Protein AF-A0A212F0A7-F1 (afdb_monomer_lite)

Sequence (65 aa):
MLGRIGKKHAEIAASFASSAAGFGGGAFIGLLYFTDWKVFVTKIPFYRGKFKDEPKEDCFPKSLL

Structure (mmCIF, N/CA/C/O backbone):
data_AF-A0A212F0A7-F1
#
_entry.id   AF-A0A212F0A7-F1
#
loop_
_atom_site.group_PDB
_atom_site.id
_atom_site.type_symbol
_atom_site.label_atom_id
_atom_site.label_alt_id
_atom_site.label_comp_id
_atom_site.label_asym_id
_atom_site.label_entity_id
_atom_site.label_seq_id
_atom_site.pdbx_PDB_ins_code
_atom_site.Cartn_x
_atom_site.Cartn_y
_atom_site.Cartn_z
_atom_site.occupancy
_atom_site.B_iso_or_equiv
_ato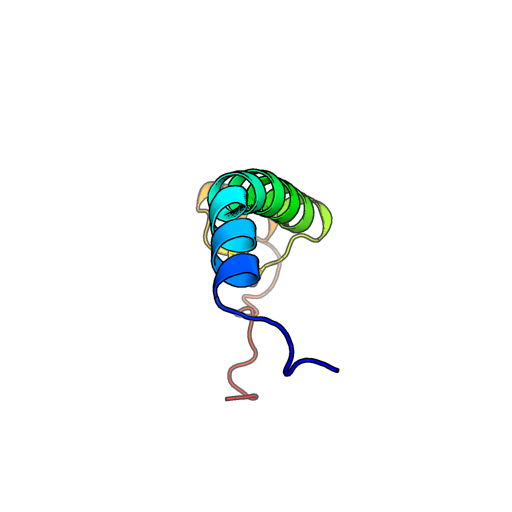m_site.auth_seq_id
_atom_site.auth_comp_id
_atom_site.auth_asym_id
_atom_site.auth_atom_id
_atom_site.pdbx_PDB_model_num
ATOM 1 N N . MET A 1 1 ? 4.008 -7.223 -28.351 1.00 53.44 1 MET A N 1
ATOM 2 C CA . MET A 1 1 ? 4.953 -6.163 -27.921 1.00 53.44 1 MET A CA 1
ATOM 3 C C . MET A 1 1 ? 5.455 -6.307 -26.470 1.00 53.44 1 MET A C 1
ATOM 5 O O . MET A 1 1 ? 6.308 -5.526 -26.086 1.00 53.44 1 MET A O 1
ATOM 9 N N . LEU A 1 2 ? 5.022 -7.300 -25.669 1.00 62.47 2 LEU A N 1
ATOM 10 C CA . LEU A 1 2 ? 5.557 -7.533 -24.306 1.00 62.47 2 LEU A CA 1
ATOM 11 C C . LEU A 1 2 ? 6.816 -8.426 -24.246 1.00 62.47 2 LEU A C 1
ATOM 13 O O . LEU A 1 2 ? 7.524 -8.426 -23.247 1.00 62.47 2 LEU A O 1
ATOM 17 N N . GLY A 1 3 ? 7.147 -9.153 -25.319 1.00 60.50 3 GLY A N 1
ATOM 18 C CA . GLY A 1 3 ? 8.257 -10.120 -25.337 1.00 60.50 3 GLY A CA 1
ATOM 19 C C . GLY A 1 3 ? 9.678 -9.533 -25.359 1.00 60.50 3 GLY A C 1
ATOM 20 O O . GLY A 1 3 ? 10.633 -10.293 -25.456 1.00 60.50 3 GLY A O 1
ATOM 21 N N . ARG A 1 4 ? 9.844 -8.201 -25.302 1.00 65.19 4 ARG A N 1
ATOM 22 C CA . ARG A 1 4 ? 11.161 -7.518 -25.310 1.00 65.19 4 ARG A CA 1
ATOM 23 C C . ARG A 1 4 ? 11.599 -7.005 -23.932 1.00 65.19 4 ARG A C 1
ATOM 25 O O . ARG A 1 4 ? 12.635 -6.348 -23.836 1.00 65.19 4 ARG A O 1
ATOM 32 N N . ILE A 1 5 ? 10.846 -7.300 -22.869 1.00 70.56 5 ILE A N 1
ATOM 33 C CA . ILE A 1 5 ? 11.229 -6.973 -21.488 1.00 70.56 5 ILE A CA 1
ATOM 34 C C . ILE A 1 5 ? 12.338 -7.946 -21.065 1.00 70.56 5 ILE A C 1
ATOM 36 O O . ILE A 1 5 ? 12.102 -9.006 -20.496 1.00 70.56 5 ILE A O 1
ATOM 40 N N . GLY A 1 6 ? 13.574 -7.615 -21.436 1.00 80.88 6 GLY A N 1
ATOM 41 C CA . GLY A 1 6 ? 14.761 -8.356 -21.015 1.00 80.88 6 GLY A CA 1
ATOM 42 C C . GLY A 1 6 ? 15.116 -8.088 -19.550 1.00 80.88 6 GLY A C 1
ATOM 43 O O . GLY A 1 6 ? 14.674 -7.096 -18.970 1.00 80.88 6 GLY A O 1
ATOM 44 N N . LYS A 1 7 ? 15.992 -8.929 -18.981 1.00 80.06 7 LYS A N 1
ATOM 45 C CA . LYS A 1 7 ? 16.450 -8.885 -17.574 1.00 80.06 7 LYS A CA 1
ATOM 46 C C . LYS A 1 7 ? 16.806 -7.473 -17.074 1.00 80.06 7 LYS A C 1
ATOM 48 O O . LYS A 1 7 ? 16.418 -7.099 -15.977 1.00 80.06 7 LYS A O 1
ATOM 53 N N . LYS A 1 8 ? 17.439 -6.652 -17.920 1.00 82.50 8 LYS A N 1
ATOM 54 C CA . LYS A 1 8 ? 17.805 -5.259 -17.610 1.00 82.50 8 LYS A CA 1
ATOM 55 C C . LYS A 1 8 ? 16.605 -4.364 -17.259 1.00 82.50 8 LYS A C 1
ATOM 57 O O . LYS A 1 8 ? 16.712 -3.525 -16.377 1.00 82.50 8 LYS A O 1
ATOM 62 N N . HIS A 1 9 ? 15.464 -4.525 -17.929 1.00 85.75 9 HIS A N 1
ATOM 63 C CA . HIS A 1 9 ? 14.272 -3.714 -17.648 1.00 85.75 9 HIS A CA 1
ATOM 64 C C . HIS A 1 9 ? 13.617 -4.127 -16.328 1.00 85.75 9 HIS A C 1
ATOM 66 O O . HIS A 1 9 ? 13.119 -3.270 -15.607 1.00 85.75 9 HIS A O 1
ATOM 72 N N . ALA A 1 10 ? 13.661 -5.422 -15.997 1.00 87.31 10 ALA A N 1
ATOM 73 C CA . ALA A 1 10 ? 13.200 -5.918 -14.705 1.00 87.31 10 ALA A CA 1
ATOM 74 C C . ALA A 1 10 ? 14.088 -5.408 -13.561 1.00 87.31 10 ALA A C 1
ATOM 76 O O . ALA A 1 10 ? 13.567 -4.993 -12.534 1.00 87.31 10 ALA A O 1
ATOM 77 N N . GLU A 1 11 ? 15.407 -5.368 -13.758 1.00 88.62 11 GLU A N 1
ATOM 78 C CA . GLU A 1 11 ? 16.352 -4.845 -12.764 1.00 88.62 11 GLU A CA 1
ATOM 79 C C . GLU A 1 11 ? 16.168 -3.339 -12.521 1.00 88.62 11 GLU A C 1
ATOM 81 O O . GLU A 1 11 ? 16.161 -2.886 -11.378 1.00 88.62 11 GLU A O 1
ATOM 86 N N . ILE A 1 12 ? 15.909 -2.568 -13.583 1.00 91.75 12 ILE A N 1
ATOM 87 C CA . ILE A 1 12 ? 15.546 -1.151 -13.462 1.00 91.75 12 ILE A CA 1
ATOM 88 C C . ILE A 1 12 ? 14.188 -0.997 -12.769 1.00 91.75 12 ILE A C 1
ATOM 90 O O . ILE A 1 12 ? 14.063 -0.186 -11.866 1.00 91.75 12 ILE A O 1
ATOM 94 N N . ALA A 1 13 ? 13.164 -1.773 -13.129 1.00 91.31 13 ALA A N 1
ATOM 95 C CA . ALA A 1 13 ? 11.870 -1.694 -12.444 1.00 91.31 13 ALA A CA 1
ATOM 96 C C . ALA A 1 13 ? 11.987 -2.050 -10.951 1.00 91.31 13 ALA A C 1
ATOM 98 O O . ALA A 1 13 ? 11.362 -1.407 -10.107 1.00 91.31 13 ALA A O 1
ATOM 99 N N . ALA A 1 14 ? 12.826 -3.033 -10.620 1.00 91.38 14 ALA A N 1
ATOM 100 C CA . ALA A 1 14 ? 13.080 -3.442 -9.247 1.00 91.38 14 ALA A CA 1
ATOM 101 C C . ALA A 1 14 ? 13.754 -2.334 -8.426 1.00 91.38 14 ALA A C 1
ATOM 103 O O . ALA A 1 14 ? 13.436 -2.184 -7.247 1.00 91.38 14 ALA A O 1
ATOM 104 N N . SER A 1 15 ? 14.621 -1.512 -9.028 1.00 94.44 15 SER A N 1
ATOM 105 C CA . SER A 1 15 ? 15.263 -0.406 -8.304 1.00 94.44 15 SER A CA 1
ATOM 106 C C . SER A 1 15 ? 14.271 0.678 -7.862 1.00 94.44 15 SER A C 1
ATOM 108 O O . SER A 1 15 ? 14.493 1.329 -6.843 1.00 94.44 15 SER A O 1
ATOM 110 N N . PHE A 1 16 ? 13.139 0.823 -8.558 1.00 94.44 16 PHE A N 1
ATOM 111 C CA . PHE A 1 16 ? 12.059 1.738 -8.176 1.00 94.44 16 PHE A CA 1
ATOM 112 C C . PHE A 1 16 ? 11.021 1.114 -7.238 1.00 94.44 16 PHE A C 1
ATOM 114 O O . PHE A 1 16 ? 10.095 1.811 -6.822 1.00 94.44 16 PHE A O 1
ATOM 121 N N . ALA A 1 17 ? 11.148 -0.167 -6.878 1.00 94.88 17 ALA A N 1
ATOM 122 C CA . ALA A 1 17 ? 10.138 -0.869 -6.088 1.00 94.88 17 ALA A CA 1
ATOM 123 C C . ALA A 1 17 ? 9.891 -0.214 -4.719 1.00 94.88 17 ALA A C 1
ATOM 125 O O . ALA A 1 17 ? 8.742 -0.093 -4.301 1.00 94.88 17 ALA A O 1
ATOM 126 N N . SER A 1 18 ? 10.940 0.262 -4.043 1.00 93.88 18 SER A N 1
ATOM 127 C CA . SER A 1 18 ? 10.823 0.953 -2.750 1.00 93.88 18 SER A CA 1
ATOM 128 C C . SER A 1 18 ? 10.045 2.267 -2.869 1.00 93.88 18 SER A C 1
ATOM 130 O O . SER A 1 18 ? 9.117 2.515 -2.100 1.00 93.88 18 SER A O 1
ATOM 132 N N . SER A 1 19 ? 10.364 3.079 -3.876 1.00 95.81 19 SER A N 1
ATOM 133 C CA . SER A 1 19 ? 9.653 4.325 -4.166 1.00 95.81 19 SER A CA 1
ATOM 134 C C . SER A 1 19 ? 8.201 4.061 -4.561 1.00 95.81 19 SER A C 1
ATOM 136 O O . SER A 1 19 ? 7.294 4.717 -4.052 1.00 95.81 19 SER A O 1
ATOM 138 N N . ALA A 1 20 ? 7.961 3.068 -5.421 1.00 96.69 20 ALA A N 1
ATOM 139 C CA . ALA A 1 20 ? 6.620 2.661 -5.822 1.00 96.69 20 ALA A CA 1
ATOM 140 C C . ALA A 1 20 ? 5.794 2.169 -4.625 1.00 96.69 20 ALA A C 1
ATOM 142 O O . ALA A 1 20 ? 4.617 2.505 -4.527 1.00 96.69 20 ALA A O 1
ATOM 143 N N . ALA A 1 21 ? 6.402 1.441 -3.686 1.00 96.69 21 ALA A N 1
ATOM 144 C CA . ALA A 1 21 ? 5.741 1.034 -2.451 1.00 96.69 21 ALA A CA 1
ATOM 145 C C . ALA A 1 21 ? 5.384 2.241 -1.569 1.00 96.69 21 ALA A C 1
ATOM 147 O O . ALA A 1 21 ? 4.274 2.300 -1.047 1.00 96.69 21 ALA A O 1
ATOM 148 N N . GLY A 1 22 ? 6.278 3.227 -1.445 1.00 97.56 22 GLY A N 1
ATOM 149 C CA . GLY A 1 22 ? 6.017 4.456 -0.691 1.00 97.56 22 GLY A CA 1
ATOM 150 C C . GLY A 1 22 ? 4.867 5.278 -1.279 1.00 97.56 22 GLY A C 1
ATOM 151 O O . GLY A 1 22 ? 3.863 5.519 -0.608 1.00 97.56 22 GLY A O 1
ATOM 152 N N . PHE A 1 23 ? 4.977 5.669 -2.552 1.00 97.19 23 PHE A N 1
ATOM 153 C CA . PHE A 1 23 ? 3.945 6.468 -3.222 1.00 97.19 23 PHE A CA 1
ATOM 154 C C . PHE A 1 23 ? 2.644 5.690 -3.426 1.00 97.19 23 PHE A C 1
ATOM 156 O O . PHE A 1 23 ? 1.566 6.236 -3.203 1.00 97.19 23 PHE A O 1
ATOM 163 N N . GLY A 1 24 ? 2.733 4.412 -3.796 1.00 97.62 24 GLY A N 1
ATOM 164 C CA . GLY A 1 24 ? 1.580 3.528 -3.939 1.00 97.62 24 GLY A CA 1
ATOM 165 C C . GLY A 1 24 ? 0.864 3.308 -2.612 1.00 97.62 24 GLY A C 1
ATOM 166 O O . GLY A 1 24 ? -0.358 3.404 -2.563 1.00 97.62 24 GLY A O 1
ATOM 167 N N . GLY A 1 25 ? 1.605 3.104 -1.521 1.00 97.12 25 GLY A N 1
ATOM 168 C CA . GLY A 1 25 ? 1.045 2.990 -0.176 1.00 97.12 25 GLY A CA 1
ATOM 169 C C . GLY A 1 25 ? 0.347 4.273 0.273 1.00 97.12 25 GLY A C 1
ATOM 170 O O . GLY A 1 25 ? -0.795 4.222 0.727 1.00 97.12 25 GL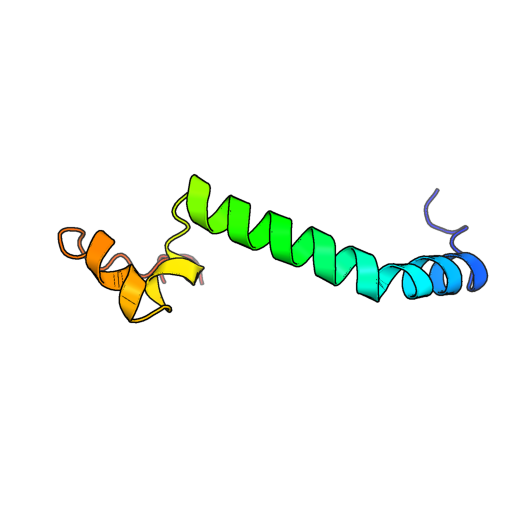Y A O 1
ATOM 171 N N . GLY A 1 26 ? 0.984 5.432 0.085 1.00 97.50 26 GLY A N 1
ATOM 172 C CA . GLY A 1 26 ? 0.380 6.730 0.400 1.00 97.50 26 GLY A CA 1
ATOM 173 C C . GLY A 1 26 ? -0.891 7.004 -0.409 1.00 97.50 26 GLY A C 1
ATOM 174 O O . GLY A 1 26 ? -1.927 7.347 0.163 1.00 97.50 26 GLY A O 1
ATOM 175 N N . ALA A 1 27 ? -0.847 6.783 -1.725 1.00 96.94 27 ALA A N 1
ATOM 176 C CA . ALA A 1 27 ? -2.011 6.919 -2.598 1.00 96.94 27 ALA A CA 1
ATOM 177 C C . ALA A 1 27 ? -3.136 5.946 -2.211 1.00 96.94 27 ALA A C 1
ATOM 179 O O . ALA A 1 27 ? -4.304 6.329 -2.205 1.00 96.94 27 ALA A O 1
ATOM 180 N N . PHE A 1 28 ? -2.794 4.712 -1.834 1.00 94.81 28 PHE A N 1
ATOM 181 C CA . PHE A 1 28 ? -3.760 3.712 -1.390 1.00 94.81 28 PHE A CA 1
ATOM 182 C C . PHE A 1 28 ? -4.457 4.127 -0.089 1.00 94.81 28 PHE A C 1
ATOM 184 O O . PHE A 1 28 ? -5.679 4.039 -0.003 1.0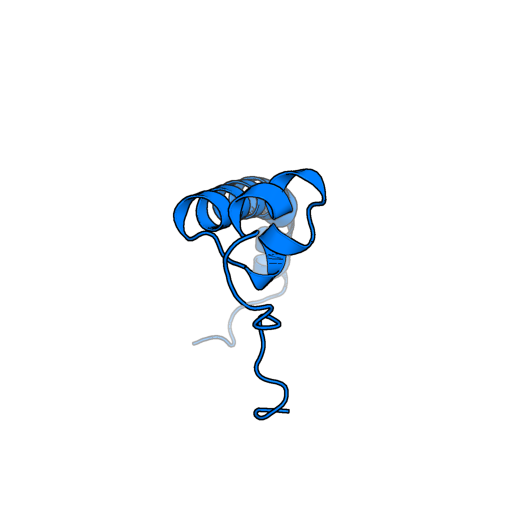0 94.81 28 PHE A O 1
ATOM 191 N N . ILE A 1 29 ? -3.721 4.656 0.893 1.00 93.50 29 ILE A N 1
ATOM 192 C CA . ILE A 1 29 ? -4.320 5.200 2.122 1.00 93.50 29 ILE A CA 1
ATOM 193 C C . ILE A 1 29 ? -5.253 6.374 1.793 1.00 93.50 29 ILE A C 1
ATOM 195 O O . ILE A 1 29 ? -6.366 6.434 2.315 1.00 93.50 29 ILE A O 1
ATOM 199 N N . GLY A 1 30 ? -4.838 7.276 0.898 1.00 94.69 30 GLY A N 1
ATOM 200 C CA . GLY A 1 30 ? -5.689 8.370 0.424 1.00 94.69 30 GLY A CA 1
ATOM 201 C C . GLY A 1 30 ? -6.981 7.867 -0.226 1.00 94.69 30 GLY A C 1
ATOM 202 O O . GLY A 1 30 ? -8.064 8.344 0.103 1.00 94.69 30 GLY A O 1
ATOM 203 N N . LEU A 1 31 ? -6.891 6.850 -1.086 1.00 94.56 31 LEU A N 1
ATOM 204 C CA . LEU A 1 31 ? -8.056 6.214 -1.703 1.00 94.56 31 LEU A CA 1
ATOM 205 C C . LEU A 1 31 ? -8.991 5.616 -0.647 1.00 94.56 31 LEU A C 1
ATOM 207 O O . LEU A 1 31 ? -10.197 5.851 -0.713 1.00 94.56 31 LEU A O 1
ATOM 211 N N . LEU A 1 32 ? -8.454 4.890 0.339 1.00 90.94 32 LEU A N 1
ATOM 212 C CA . LEU A 1 32 ? -9.240 4.330 1.442 1.00 90.94 32 LEU A CA 1
ATOM 213 C C . LEU A 1 32 ? -9.984 5.416 2.229 1.00 90.94 32 LEU A C 1
ATOM 215 O O . LEU A 1 32 ? -11.131 5.197 2.613 1.00 90.94 32 LEU A O 1
ATOM 219 N N . TYR A 1 33 ? -9.350 6.572 2.439 1.00 88.00 33 TYR A N 1
ATOM 220 C CA . TYR A 1 33 ? -9.956 7.716 3.119 1.00 88.00 33 TYR A CA 1
ATOM 221 C C . TYR A 1 33 ? -11.076 8.366 2.297 1.00 88.00 33 TYR A C 1
ATOM 223 O O . TYR A 1 33 ? -12.136 8.659 2.841 1.00 88.00 33 TYR A O 1
ATOM 231 N N . PHE A 1 34 ? -10.869 8.570 0.992 1.00 90.81 34 PHE A N 1
ATOM 232 C CA . PHE A 1 34 ? -11.854 9.236 0.131 1.00 90.81 34 PHE A CA 1
ATOM 233 C C . PHE A 1 34 ? -13.048 8.359 -0.244 1.00 90.81 34 PHE A C 1
ATOM 235 O O . PHE A 1 34 ? -14.156 8.863 -0.389 1.00 90.81 34 PHE A O 1
ATOM 242 N N . THR A 1 35 ? -12.821 7.063 -0.451 1.00 88.75 35 THR A N 1
ATOM 243 C CA . THR A 1 35 ? -13.858 6.132 -0.928 1.00 88.75 35 THR A CA 1
ATOM 244 C C . THR A 1 35 ? -14.540 5.360 0.197 1.00 88.75 35 THR A C 1
ATOM 246 O O . THR A 1 35 ? -15.484 4.623 -0.073 1.00 88.75 35 THR A O 1
ATOM 249 N N . ASP A 1 36 ? -14.061 5.501 1.442 1.00 86.75 36 ASP A N 1
ATOM 250 C CA . ASP A 1 36 ? -14.545 4.754 2.608 1.00 86.75 36 ASP A CA 1
ATOM 251 C C . ASP A 1 36 ? -14.652 3.247 2.332 1.00 86.75 36 ASP A C 1
ATOM 253 O O . ASP A 1 36 ? -15.666 2.593 2.590 1.00 86.75 36 ASP A O 1
ATOM 257 N N . TRP A 1 37 ? -13.582 2.674 1.771 1.00 87.69 37 TRP A N 1
ATOM 258 C CA . TRP A 1 37 ? -13.605 1.288 1.318 1.00 87.69 37 TRP A CA 1
ATOM 259 C C . TRP A 1 37 ? -13.722 0.314 2.502 1.00 87.69 37 TRP A C 1
ATOM 261 O O . TRP A 1 37 ? -12.742 -0.047 3.168 1.00 87.69 37 TRP A O 1
ATOM 271 N N . LYS A 1 38 ? -14.951 -0.155 2.741 1.00 80.88 38 LYS A N 1
ATOM 272 C CA . LYS A 1 38 ? -15.333 -0.961 3.909 1.00 80.88 38 LYS A CA 1
ATOM 273 C C . LYS A 1 38 ? -14.512 -2.246 4.087 1.00 80.88 38 LYS A C 1
ATOM 275 O O . LYS A 1 38 ? -14.318 -2.652 5.232 1.00 80.88 38 LYS A O 1
ATOM 280 N N . VAL A 1 39 ? -13.959 -2.844 3.020 1.00 83.94 39 VAL A N 1
ATOM 281 C CA . VAL A 1 39 ? -13.103 -4.055 3.093 1.00 83.94 39 VAL A CA 1
ATOM 282 C C . VAL A 1 39 ? -11.928 -3.841 4.048 1.00 83.94 39 VAL A C 1
ATOM 284 O O . VAL A 1 39 ? -11.628 -4.705 4.873 1.00 83.94 39 VAL A O 1
ATOM 287 N N . PHE A 1 40 ? -11.278 -2.682 3.945 1.00 84.56 40 PHE A N 1
ATOM 288 C CA . PHE A 1 40 ? -10.069 -2.364 4.699 1.00 84.56 40 PHE A CA 1
ATOM 289 C C . PHE A 1 40 ? -10.380 -1.528 5.938 1.00 84.56 40 PHE A C 1
ATOM 291 O O . PHE A 1 40 ? -9.905 -1.836 7.032 1.00 84.56 40 PHE A O 1
ATOM 298 N N . VAL A 1 41 ? -11.215 -0.496 5.798 1.00 82.75 41 VAL A N 1
ATOM 299 C CA . VAL A 1 41 ? -11.429 0.498 6.859 1.00 82.75 41 VAL A CA 1
ATOM 300 C C . VAL A 1 41 ? -12.124 -0.112 8.087 1.00 82.75 41 VAL A C 1
ATOM 302 O O . VAL A 1 41 ? -11.804 0.238 9.223 1.00 82.75 41 VAL A O 1
ATOM 305 N N . THR A 1 42 ? -12.999 -1.106 7.900 1.00 82.31 42 THR A N 1
ATOM 306 C CA . THR A 1 42 ? -13.684 -1.793 9.014 1.00 82.31 42 THR A CA 1
ATOM 307 C C . THR A 1 42 ? -12.778 -2.731 9.818 1.00 82.31 42 THR A C 1
ATOM 309 O O . THR A 1 42 ? -13.155 -3.164 10.909 1.00 82.31 42 THR A O 1
ATOM 312 N N . LYS A 1 43 ? -11.574 -3.050 9.328 1.00 82.88 43 LYS A N 1
ATOM 313 C CA . LYS A 1 43 ? -10.591 -3.847 10.079 1.00 82.88 43 LYS A CA 1
ATOM 314 C C . LYS A 1 43 ? -9.839 -3.009 11.116 1.00 82.88 43 LYS A C 1
ATOM 316 O O . LYS A 1 43 ? -9.296 -3.572 12.062 1.00 82.88 43 LYS A O 1
ATOM 321 N N . ILE A 1 44 ? -9.850 -1.681 10.983 1.00 81.81 44 ILE A N 1
ATOM 322 C CA . ILE A 1 44 ? -9.172 -0.752 11.892 1.00 81.81 44 ILE A CA 1
ATOM 323 C C . ILE A 1 44 ? -10.091 -0.478 13.094 1.00 81.81 44 ILE A C 1
ATOM 325 O O . ILE A 1 44 ? -11.134 0.153 12.920 1.00 81.81 44 ILE A O 1
ATOM 329 N N . PRO A 1 45 ? -9.738 -0.900 14.324 1.00 80.69 45 PRO A N 1
ATOM 330 C CA . PRO A 1 45 ? -10.656 -0.878 15.468 1.00 80.69 45 PRO A CA 1
ATOM 331 C C . PRO A 1 45 ? -11.208 0.518 15.789 1.00 80.69 45 PRO A C 1
ATOM 333 O O . PRO A 1 45 ? -12.380 0.639 16.131 1.00 80.69 45 PRO A O 1
ATOM 336 N N . PHE A 1 46 ? -10.405 1.570 15.608 1.00 82.50 46 PHE A N 1
ATOM 337 C CA . PHE A 1 46 ? -10.822 2.956 15.834 1.00 82.50 46 PHE A CA 1
ATOM 338 C C . PHE A 1 46 ? -11.801 3.477 14.764 1.00 82.50 46 PHE A C 1
ATOM 340 O O . PHE A 1 46 ? -12.776 4.152 15.082 1.00 82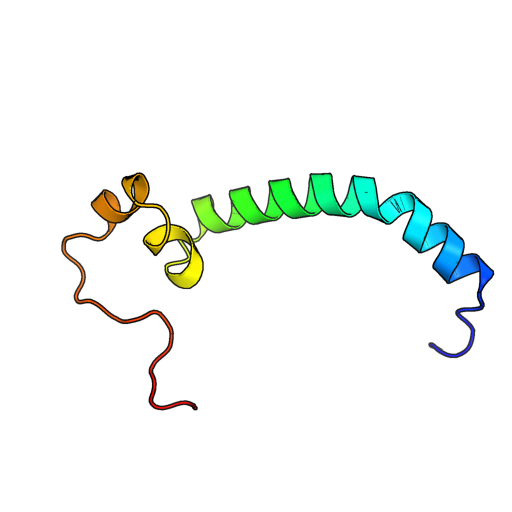.50 46 PHE A O 1
ATOM 347 N N . TYR A 1 47 ? -11.595 3.115 13.494 1.00 77.69 47 TYR A N 1
ATOM 348 C CA . TYR A 1 47 ? -12.378 3.641 12.366 1.00 77.69 47 TYR A CA 1
AT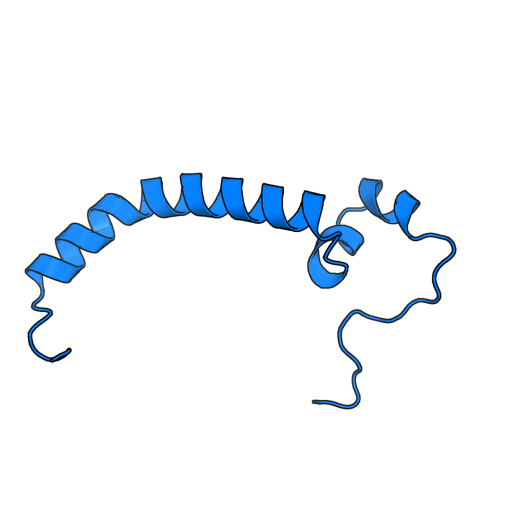OM 349 C C . TYR A 1 47 ? -13.759 2.985 12.216 1.00 77.69 47 TYR A C 1
ATOM 351 O O . TYR A 1 47 ? -14.663 3.549 11.600 1.00 77.69 47 TYR A O 1
ATOM 359 N N . ARG A 1 48 ? -13.968 1.823 12.850 1.00 70.44 48 ARG A N 1
ATOM 360 C CA . ARG A 1 48 ? -15.260 1.110 12.893 1.00 70.44 48 ARG A CA 1
ATOM 361 C C . ARG A 1 48 ? -16.393 1.929 13.497 1.00 70.44 48 ARG A C 1
ATOM 363 O O . ARG A 1 48 ? -17.553 1.629 13.241 1.00 70.44 48 ARG A O 1
ATOM 370 N N . GLY A 1 49 ? -16.070 2.955 14.286 1.00 76.12 49 GLY A N 1
ATOM 371 C CA . GLY A 1 49 ? -17.068 3.840 14.871 1.00 76.12 49 GLY A CA 1
ATOM 372 C C . GLY A 1 49 ? -17.902 4.611 13.847 1.00 76.12 49 GLY A C 1
ATOM 373 O O . GLY A 1 49 ? -19.039 4.946 14.157 1.00 76.12 49 GLY A O 1
ATOM 374 N N . LYS A 1 50 ? -17.369 4.831 12.638 1.00 73.56 50 LYS A N 1
ATOM 375 C CA . LYS A 1 50 ? -18.049 5.538 11.544 1.00 73.56 50 LYS A CA 1
ATOM 376 C C . LYS A 1 50 ? -19.198 4.735 10.912 1.00 73.56 50 LYS A C 1
ATOM 378 O O . LYS A 1 50 ? -20.110 5.331 10.363 1.00 73.56 50 LYS A O 1
ATOM 383 N N . PHE A 1 51 ? -19.170 3.405 11.016 1.00 76.56 51 PHE A N 1
ATOM 384 C CA . PHE A 1 51 ? -20.092 2.493 10.316 1.00 76.56 51 PHE A CA 1
ATOM 385 C C . PHE A 1 51 ? -21.027 1.739 11.280 1.00 76.56 51 PHE A C 1
ATOM 387 O O . PHE A 1 51 ? -21.451 0.623 10.997 1.00 76.56 51 PHE A O 1
ATOM 394 N N . LYS A 1 52 ? -21.294 2.297 12.470 1.00 70.31 52 LYS A N 1
ATOM 395 C CA . LYS A 1 52 ? -22.070 1.629 13.535 1.00 70.31 52 LYS A CA 1
ATOM 396 C C . LYS A 1 52 ? -23.541 1.400 13.179 1.00 70.31 52 LYS A C 1
ATOM 398 O O . LYS A 1 52 ? -24.114 0.426 13.658 1.00 70.31 52 LYS A O 1
ATOM 403 N N . ASP A 1 53 ? -24.110 2.280 12.362 1.00 70.44 53 ASP A N 1
ATOM 404 C CA . ASP A 1 53 ? -25.539 2.291 12.025 1.00 70.44 53 ASP A CA 1
ATOM 405 C C . ASP A 1 53 ? -25.855 1.532 10.730 1.00 70.44 53 ASP A C 1
ATOM 407 O O . ASP A 1 53 ? -27.014 1.395 10.344 1.00 70.44 53 ASP A O 1
ATOM 411 N N . GLU A 1 54 ? -24.830 1.011 10.056 1.00 65.62 54 GLU A N 1
ATOM 412 C CA . GLU A 1 54 ? -25.010 0.192 8.868 1.00 65.62 54 GLU A CA 1
ATOM 413 C C . GLU A 1 54 ? -25.127 -1.289 9.262 1.00 65.62 54 GLU A C 1
ATOM 415 O O . GLU A 1 54 ? -24.373 -1.766 10.124 1.00 65.62 54 GLU A O 1
ATOM 420 N N . PRO A 1 55 ? -26.050 -2.053 8.646 1.00 63.25 55 PRO A N 1
ATOM 421 C CA . PRO A 1 55 ? -26.079 -3.499 8.827 1.00 63.25 55 PRO A CA 1
ATOM 422 C C . PRO A 1 55 ? -24.700 -4.064 8.464 1.00 63.25 55 PRO A C 1
ATOM 424 O O . PRO A 1 55 ? -24.046 -3.553 7.557 1.00 63.25 55 PRO A O 1
ATOM 427 N N . LYS A 1 56 ? -24.233 -5.098 9.183 1.00 59.00 56 LYS A N 1
ATOM 428 C CA . LYS A 1 56 ? -22.985 -5.812 8.859 1.00 59.00 56 LYS A CA 1
ATOM 429 C C . LYS A 1 56 ? -23.119 -6.483 7.484 1.00 59.00 56 LYS A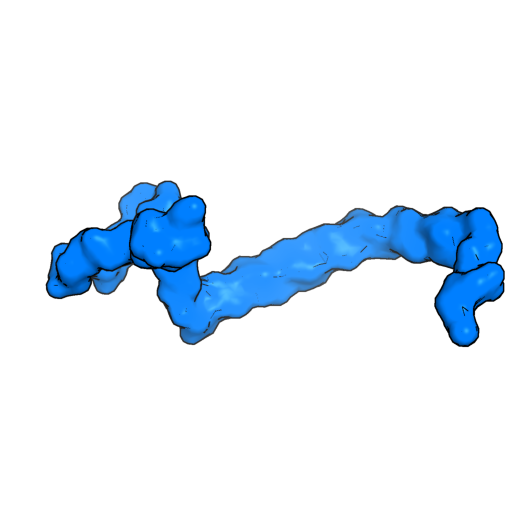 C 1
ATOM 431 O O . LYS A 1 56 ? -23.311 -7.690 7.394 1.00 59.00 56 LYS A O 1
ATOM 436 N N . GLU A 1 57 ? -23.016 -5.716 6.413 1.00 56.00 57 GLU A N 1
ATOM 437 C CA . GLU A 1 57 ? -22.627 -6.240 5.120 1.00 56.00 57 GLU A CA 1
ATOM 438 C C . GLU A 1 57 ? -21.132 -6.507 5.226 1.00 56.00 57 GLU A C 1
ATOM 440 O O . GLU A 1 57 ? -20.283 -5.621 5.104 1.00 56.00 57 GLU A O 1
ATOM 445 N N . ASP A 1 58 ? -20.813 -7.758 5.556 1.00 57.94 58 ASP A N 1
ATOM 446 C CA . ASP A 1 58 ? -19.492 -8.299 5.299 1.00 57.94 58 ASP A CA 1
ATOM 447 C C . ASP A 1 58 ? -19.135 -7.941 3.853 1.00 57.94 58 ASP A C 1
ATOM 449 O O . ASP A 1 58 ? -19.889 -8.213 2.923 1.00 57.94 58 ASP A O 1
ATOM 453 N N . CYS A 1 59 ? -18.006 -7.257 3.678 1.00 51.62 59 CYS A N 1
ATOM 454 C CA . CYS A 1 59 ? -17.686 -6.490 2.474 1.00 51.62 59 CYS A CA 1
ATOM 455 C C . CYS A 1 59 ? -17.445 -7.331 1.199 1.00 51.62 59 CYS A C 1
ATOM 457 O O . CYS A 1 59 ? -16.961 -6.827 0.187 1.00 51.62 59 CYS A O 1
ATOM 459 N N . PHE A 1 60 ? -17.768 -8.616 1.249 1.00 46.25 60 PHE A N 1
ATOM 460 C CA . PHE A 1 60 ? -17.924 -9.475 0.097 1.00 46.25 60 PHE A CA 1
ATOM 461 C C . PHE A 1 60 ? -19.182 -10.307 0.345 1.00 46.25 60 PHE A C 1
ATOM 463 O O . PHE A 1 60 ? -19.212 -11.044 1.339 1.00 46.25 60 PHE A O 1
ATOM 470 N N . PRO A 1 61 ? -20.218 -10.223 -0.507 1.00 48.62 61 PRO A N 1
ATOM 471 C CA . PRO A 1 61 ? -21.313 -11.164 -0.406 1.00 48.62 61 PRO A CA 1
ATOM 472 C C . PRO A 1 61 ? -20.707 -12.562 -0.566 1.00 48.62 61 PRO A C 1
ATOM 474 O O . PRO A 1 61 ? -20.142 -12.894 -1.608 1.00 48.62 61 PRO A O 1
ATOM 477 N N . LYS A 1 62 ? -20.806 -13.397 0.475 1.00 56.41 62 LYS A N 1
ATOM 478 C CA . LYS A 1 62 ? -20.389 -14.813 0.435 1.00 56.41 62 LYS A CA 1
ATOM 479 C C . LYS A 1 62 ? -21.108 -15.619 -0.661 1.00 56.41 62 LYS A C 1
ATOM 481 O O . LYS A 1 62 ? -20.815 -16.790 -0.820 1.00 56.41 62 LYS A O 1
ATOM 486 N N . SER A 1 63 ? -22.046 -15.013 -1.391 1.00 50.00 63 SER A N 1
ATOM 487 C CA . SER A 1 63 ? -22.772 -15.598 -2.516 1.00 50.00 63 SER A CA 1
ATOM 488 C C . SER A 1 63 ? -22.012 -15.572 -3.850 1.00 50.00 63 SER A C 1
ATOM 490 O O . SER A 1 63 ? -22.570 -16.025 -4.843 1.00 50.00 63 SER A O 1
ATOM 492 N N . LEU A 1 64 ? -20.803 -14.999 -3.914 1.00 52.56 64 LEU A N 1
ATOM 493 C CA . LEU A 1 64 ? -19.997 -14.905 -5.144 1.00 52.56 64 LEU A CA 1
ATOM 494 C C . LEU A 1 64 ? -18.697 -15.739 -5.095 1.00 52.56 64 LEU A C 1
ATOM 496 O O . LEU A 1 64 ? -17.794 -15.509 -5.899 1.00 52.56 64 LEU A O 1
ATOM 500 N N . LEU A 1 65 ? -18.597 -16.670 -4.139 1.00 45.09 65 LEU A N 1
ATOM 501 C CA . LEU A 1 65 ? -17.483 -17.599 -3.909 1.00 45.09 65 LEU A CA 1
ATOM 502 C C . LEU A 1 65 ? -18.059 -19.007 -3.725 1.00 45.09 65 LEU A C 1
ATOM 504 O O . LEU A 1 65 ? -17.483 -19.951 -4.303 1.00 45.09 65 LEU A O 1
#

InterPro domains:
  IPR015089 Cytochrome b-c1 complex subunit 10 [PF08997] (5-54)
  IPR015089 Cytochrome b-c1 complex subunit 10 [PTHR15420] (4-54)
  IPR029027 Single alpha-helix domain superfamily [SSF81518] (4-52)

pLDDT: mean 79.43, std 15.57, range [45.09, 97.62]

Organism: NCBI:txid278856

Secondary structure (DSSP, 8-state):
--TT--HHHHHHHHHTHHHHHHHHHHHHHHHHHHHT-HHHHTTSTTGGGGGTTS----SS-GGG-

Radius of gyration: 18.47 Å; chains: 1; bounding box: 44×27×44 Å

Foldseek 3Di:
DPVPCDPVNVVVVVVCVVVCCVVVVVVVVVCCVVVVQCQPQCVPPVSVVVCPPPDPPPNDPPVVD